Protein AF-D0TSD6-F1 (afdb_monomer_lite)

Secondary structure (DSSP, 8-state):
------PPPS----TTS-------TTS-HHHHHHHHHSHHHHHHIIIII--SSS--HHHHTT---PPPPHHHHHHHHHHHHHHHHIIIIIS-TTHHHHHHHHHHHHHHHHTT-

Sequence (113 aa):
MFLKCRKKEKSIHDVKSMSIFGVSNLLSEDYIITMINSTLISHYVDNFVNNTQTFQINDARQLPIIIPTSTDDEQAKSFVSNAIKIKKGHTTNNALDVIQKEVDSYVEKIYNL

Structure (mmCIF, N/CA/C/O backbone):
data_AF-D0TSD6-F1
#
_entry.id   AF-D0TSD6-F1
#
loop_
_atom_site.group_PDB
_atom_site.id
_atom_site.type_symbol
_atom_site.label_atom_id
_atom_site.label_alt_id
_atom_site.label_comp_id
_atom_site.label_asym_id
_atom_site.label_entity_id
_atom_site.label_seq_id
_atom_site.pdbx_PDB_ins_code
_atom_site.Cartn_x
_atom_site.Cartn_y
_atom_site.Cartn_z
_atom_site.occupancy
_atom_site.B_iso_or_equiv
_atom_site.auth_seq_id
_atom_site.auth_comp_id
_atom_site.auth_asym_id
_atom_site.auth_atom_id
_atom_site.pdbx_PDB_model_num
ATOM 1 N N . MET A 1 1 ? 8.814 -7.074 8.854 1.00 60.47 1 MET A N 1
ATOM 2 C CA . MET A 1 1 ? 8.013 -5.991 9.481 1.00 60.47 1 MET A CA 1
ATOM 3 C C . MET A 1 1 ? 7.219 -5.380 8.351 1.00 60.47 1 MET A C 1
ATOM 5 O O . MET A 1 1 ? 7.849 -5.007 7.378 1.00 60.47 1 M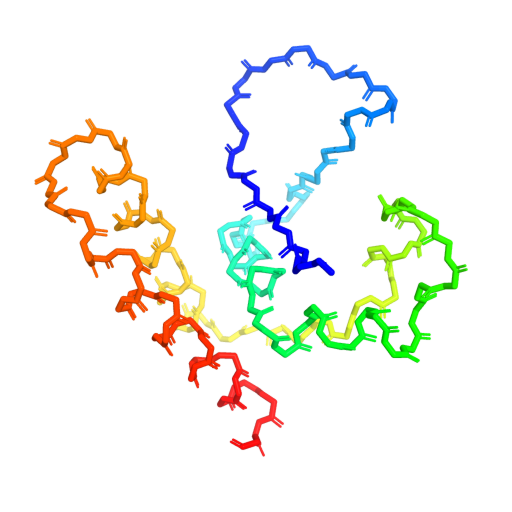ET A O 1
ATOM 9 N N . PHE A 1 2 ? 5.887 -5.330 8.421 1.00 81.12 2 PHE A N 1
ATOM 10 C CA . PHE A 1 2 ? 5.110 -4.861 7.270 1.00 81.12 2 PHE A CA 1
ATOM 11 C C . PHE A 1 2 ? 5.385 -3.389 6.962 1.00 81.12 2 PHE A C 1
ATOM 13 O O . PHE A 1 2 ? 5.466 -2.558 7.874 1.00 81.12 2 PHE A O 1
ATOM 20 N N . LEU A 1 3 ? 5.506 -3.084 5.671 1.00 85.38 3 LEU A N 1
ATOM 21 C CA . LEU A 1 3 ? 5.651 -1.725 5.185 1.00 85.38 3 LEU A CA 1
ATOM 22 C C . LEU A 1 3 ? 4.362 -0.962 5.505 1.00 85.38 3 LEU A C 1
ATOM 24 O O . LEU A 1 3 ? 3.256 -1.462 5.302 1.00 85.38 3 LEU A O 1
ATOM 28 N N . LYS A 1 4 ? 4.496 0.247 6.055 1.00 87.69 4 LYS A N 1
ATOM 29 C CA . LYS A 1 4 ? 3.347 1.099 6.365 1.00 87.69 4 LYS A CA 1
ATOM 30 C C . LYS A 1 4 ? 3.563 2.506 5.839 1.00 87.69 4 LYS A C 1
ATOM 32 O O . LYS A 1 4 ? 4.601 3.124 6.069 1.00 87.69 4 LYS A O 1
ATOM 37 N N . CYS A 1 5 ? 2.540 3.019 5.167 1.00 88.69 5 CYS A N 1
ATOM 38 C CA . CYS A 1 5 ? 2.480 4.379 4.654 1.00 88.69 5 CYS A CA 1
ATOM 39 C C . CYS A 1 5 ? 1.406 5.166 5.405 1.00 88.69 5 CYS A C 1
ATOM 41 O O . CYS A 1 5 ? 0.349 4.634 5.749 1.00 88.69 5 CYS A O 1
ATOM 43 N N . ARG A 1 6 ? 1.660 6.448 5.667 1.00 88.75 6 ARG A N 1
ATOM 44 C CA . ARG A 1 6 ? 0.718 7.325 6.368 1.00 88.75 6 ARG A CA 1
ATOM 45 C C . ARG A 1 6 ? 0.455 8.577 5.554 1.00 88.75 6 ARG A C 1
ATOM 47 O O . ARG A 1 6 ? 1.386 9.157 4.999 1.00 88.75 6 ARG A O 1
ATOM 54 N N . LYS A 1 7 ? -0.798 9.033 5.576 1.00 88.94 7 LYS A N 1
ATOM 55 C CA . LYS A 1 7 ? -1.156 10.353 5.064 1.00 88.94 7 LYS A CA 1
ATOM 56 C C . LYS A 1 7 ? -0.417 11.409 5.883 1.00 88.94 7 LYS A C 1
ATOM 58 O O . LYS A 1 7 ? -0.487 11.401 7.113 1.00 88.94 7 LYS A O 1
ATOM 63 N N . LYS A 1 8 ? 0.344 12.262 5.203 1.00 85.62 8 LYS A N 1
ATOM 64 C CA . LYS A 1 8 ? 1.169 13.298 5.823 1.00 85.62 8 LYS A CA 1
ATOM 65 C C . LYS A 1 8 ? 0.459 14.644 5.692 1.00 85.62 8 LYS A C 1
ATOM 67 O O . LYS A 1 8 ? 0.083 15.040 4.596 1.00 85.62 8 LYS A O 1
ATOM 72 N N . GLU A 1 9 ? 0.256 15.327 6.814 1.00 83.19 9 GLU A N 1
ATOM 73 C CA . GLU A 1 9 ? -0.223 16.714 6.823 1.00 83.19 9 GLU A CA 1
ATOM 74 C C . GLU A 1 9 ? 0.932 17.681 6.509 1.00 83.19 9 GLU A C 1
ATOM 76 O O . GLU A 1 9 ? 2.096 17.277 6.441 1.00 83.19 9 GLU A O 1
ATOM 81 N N . LYS A 1 10 ? 0.626 18.968 6.304 1.00 81.19 10 LYS A N 1
ATOM 82 C CA . LYS A 1 10 ? 1.640 19.991 6.006 1.00 81.19 10 LYS A CA 1
ATOM 83 C C . LYS A 1 10 ? 2.711 20.005 7.101 1.00 81.19 10 LYS A C 1
ATOM 85 O O . LYS A 1 10 ? 2.410 20.261 8.263 1.00 81.19 10 LYS A O 1
ATOM 90 N N . SER A 1 11 ? 3.961 19.744 6.729 1.00 81.25 11 SER A N 1
ATOM 91 C CA . SER A 1 11 ? 5.093 19.747 7.655 1.00 81.25 11 SER A CA 1
ATOM 92 C C . SER A 1 11 ? 6.391 20.101 6.934 1.00 81.25 11 SER A C 1
ATOM 94 O O . SER A 1 11 ? 6.430 20.206 5.712 1.00 81.25 11 SER A O 1
ATOM 96 N N . ILE A 1 12 ? 7.481 20.228 7.690 1.00 80.12 12 ILE A N 1
ATOM 97 C CA . ILE A 1 12 ? 8.830 20.310 7.124 1.00 80.12 12 ILE A CA 1
ATOM 98 C C . ILE A 1 12 ? 9.224 18.925 6.586 1.00 80.12 12 ILE A C 1
ATOM 100 O O . ILE A 1 12 ? 8.849 17.891 7.156 1.00 80.12 12 ILE A O 1
ATOM 104 N N . HIS A 1 13 ? 9.936 18.906 5.461 1.00 79.00 13 HIS A N 1
ATOM 105 C CA . HIS A 1 13 ? 10.425 17.690 4.819 1.00 79.00 13 HIS A CA 1
ATOM 106 C C . HIS A 1 13 ? 11.935 17.584 5.032 1.00 79.00 13 HIS A C 1
ATOM 108 O O . HIS A 1 13 ? 12.681 18.471 4.633 1.00 79.00 13 HIS A O 1
ATOM 114 N N . ASP A 1 14 ? 12.366 16.500 5.670 1.00 74.38 14 ASP A N 1
ATOM 115 C CA . ASP A 1 14 ? 13.769 16.091 5.755 1.00 74.38 14 ASP A CA 1
ATOM 116 C C . ASP A 1 14 ? 14.036 14.917 4.797 1.00 74.38 14 ASP A C 1
ATOM 118 O O . ASP A 1 14 ? 13.133 14.122 4.523 1.00 74.38 14 ASP A O 1
ATOM 122 N N . VAL A 1 15 ? 15.282 14.779 4.338 1.00 63.31 15 VAL A N 1
ATOM 123 C CA . VAL A 1 15 ? 15.758 13.728 3.423 1.00 63.31 15 VAL A CA 1
ATOM 124 C C . VAL A 1 15 ? 15.530 12.331 4.004 1.00 63.31 15 VAL A C 1
ATOM 126 O O . VAL A 1 15 ? 15.159 11.417 3.270 1.00 63.31 15 VAL A O 1
ATOM 129 N N . LYS A 1 16 ? 15.674 12.155 5.328 1.00 65.88 16 LYS A N 1
ATOM 130 C CA . LYS A 1 16 ? 15.353 10.878 5.996 1.00 65.88 16 LYS A CA 1
ATOM 131 C C . LYS A 1 16 ? 13.847 10.630 6.110 1.00 65.88 16 LYS A C 1
ATOM 133 O O . LYS A 1 16 ? 13.421 9.486 6.236 1.00 65.88 16 LYS A O 1
ATOM 138 N N . SER A 1 17 ? 13.031 11.683 6.052 1.00 66.12 17 SER A N 1
ATOM 139 C CA . SER A 1 17 ? 11.568 11.606 6.065 1.00 66.12 17 SER A CA 1
ATOM 140 C C . SER A 1 17 ? 11.016 11.605 4.640 1.00 66.12 17 SER A C 1
ATOM 142 O O . SER A 1 17 ? 10.414 12.577 4.169 1.00 66.12 17 SER A O 1
ATOM 144 N N . MET A 1 18 ? 11.227 10.498 3.932 1.00 76.25 18 MET A N 1
ATOM 145 C CA . MET A 1 18 ? 10.704 10.356 2.578 1.00 76.25 18 MET A CA 1
ATOM 146 C C . MET A 1 18 ? 9.217 10.699 2.514 1.00 76.25 18 MET A C 1
ATOM 148 O O . MET A 1 18 ? 8.415 10.270 3.344 1.00 76.25 18 MET A O 1
ATOM 152 N N . SER A 1 19 ? 8.867 11.523 1.534 1.00 83.00 19 SER A N 1
ATOM 153 C CA . SER A 1 19 ? 7.503 11.967 1.276 1.00 83.00 19 SER A CA 1
ATOM 154 C C . SER A 1 19 ? 7.233 11.756 -0.211 1.00 83.00 19 SER A C 1
ATOM 156 O O . SER A 1 19 ? 8.072 12.107 -1.038 1.00 83.00 19 SER A O 1
ATOM 158 N N . ILE A 1 20 ? 6.095 11.149 -0.535 1.00 82.31 20 ILE A N 1
ATOM 159 C CA . ILE A 1 20 ? 5.623 10.975 -1.911 1.00 82.31 20 ILE A CA 1
ATOM 160 C C . ILE A 1 20 ? 4.542 12.027 -2.134 1.00 82.31 20 ILE A C 1
ATOM 162 O O . ILE A 1 20 ? 3.681 12.193 -1.274 1.00 82.31 20 ILE A O 1
ATOM 166 N N . PHE A 1 21 ? 4.607 12.720 -3.267 1.00 83.50 21 PHE A N 1
ATOM 167 C CA . PHE A 1 21 ? 3.625 13.725 -3.658 1.00 83.50 21 PHE A CA 1
ATOM 168 C C . PHE A 1 21 ? 3.069 13.380 -5.031 1.00 83.50 21 PHE A C 1
ATOM 170 O O . PHE A 1 21 ? 3.833 13.096 -5.960 1.00 83.50 21 PHE A O 1
ATOM 177 N N . GLY A 1 22 ? 1.748 13.420 -5.160 1.00 79.12 22 GLY A N 1
ATOM 178 C CA . GLY A 1 22 ? 1.095 13.303 -6.455 1.00 79.12 22 GLY A CA 1
ATOM 179 C C . GLY A 1 22 ? 1.368 14.549 -7.296 1.00 79.12 22 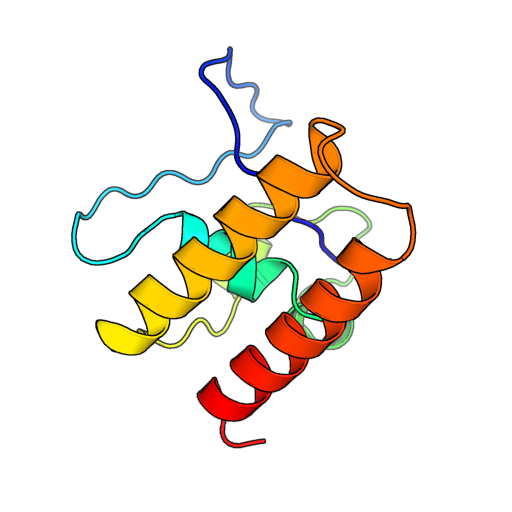GLY A C 1
ATOM 180 O O . GLY A 1 22 ? 0.915 15.638 -6.964 1.00 79.12 22 GLY A O 1
ATOM 181 N N . VAL A 1 23 ? 2.095 14.399 -8.404 1.00 81.06 23 VAL A N 1
ATOM 182 C CA . VAL A 1 23 ? 2.276 15.466 -9.414 1.00 81.06 23 VAL A CA 1
ATOM 183 C C . VAL A 1 23 ? 1.170 15.473 -10.478 1.00 81.06 23 VAL A C 1
ATOM 185 O O . VAL A 1 23 ? 1.169 16.323 -11.363 1.00 81.06 23 VAL A O 1
ATOM 188 N N . SER A 1 24 ? 0.225 14.533 -10.402 1.00 79.25 24 SER A N 1
ATOM 189 C CA . SER A 1 24 ? -0.879 14.372 -11.348 1.00 79.25 24 SER A CA 1
ATOM 190 C C . SER A 1 24 ? -2.213 14.288 -10.614 1.00 79.25 24 SER A C 1
ATOM 192 O O . SER A 1 24 ? -2.301 13.663 -9.562 1.00 79.25 24 SER A O 1
ATOM 194 N N . ASN A 1 25 ? -3.259 14.853 -11.220 1.00 78.06 25 ASN A N 1
ATOM 195 C CA . ASN A 1 25 ? -4.640 14.742 -10.739 1.00 78.06 25 ASN A CA 1
ATOM 196 C C . ASN A 1 25 ? -5.311 13.421 -11.146 1.00 78.06 25 ASN A C 1
ATOM 198 O O . ASN A 1 25 ? -6.474 13.206 -10.818 1.00 78.06 25 ASN A O 1
ATOM 202 N N . LEU A 1 26 ? -4.608 12.559 -11.889 1.00 77.06 26 LEU A N 1
ATOM 203 C CA . LEU A 1 26 ? -5.143 11.284 -12.366 1.00 77.06 26 LEU A CA 1
ATOM 204 C C . LEU A 1 26 ? -5.411 10.305 -11.216 1.00 77.06 26 LEU A C 1
ATOM 206 O O . LEU A 1 26 ? -6.325 9.494 -11.306 1.00 77.06 26 LEU A O 1
ATOM 210 N N . LEU A 1 27 ? -4.595 10.369 -10.162 1.00 83.00 27 LEU A N 1
ATOM 211 C CA . LEU A 1 27 ? -4.607 9.413 -9.062 1.00 83.00 27 LEU A CA 1
ATOM 212 C C . LEU A 1 27 ? -4.511 10.124 -7.730 1.00 83.00 27 LEU A C 1
ATOM 214 O O . LEU A 1 27 ? -3.712 11.047 -7.559 1.00 83.00 27 LEU A O 1
ATOM 218 N N . SER A 1 28 ? -5.292 9.657 -6.763 1.00 86.56 28 SER A N 1
ATOM 219 C CA . SER A 1 28 ? -5.159 10.141 -5.404 1.00 86.56 28 SER A CA 1
ATOM 220 C C . SER A 1 28 ? -3.933 9.546 -4.728 1.00 86.56 28 SER A C 1
ATOM 222 O O . SER A 1 28 ? -3.613 8.368 -4.880 1.00 86.56 28 SER A O 1
ATOM 224 N N . GLU A 1 29 ? -3.287 10.340 -3.879 1.00 90.25 29 GLU A N 1
ATOM 225 C CA . GLU A 1 29 ? -2.260 9.839 -2.961 1.00 90.25 29 GLU A CA 1
ATOM 226 C C . GLU A 1 29 ? -2.817 8.731 -2.048 1.00 90.25 29 GLU A C 1
ATOM 228 O O . GLU A 1 29 ? -2.087 7.820 -1.662 1.00 90.25 29 GLU A O 1
ATOM 233 N N . ASP A 1 30 ? -4.125 8.760 -1.764 1.00 92.56 30 ASP A N 1
ATOM 234 C CA . ASP A 1 30 ? -4.812 7.754 -0.951 1.00 92.56 30 ASP A CA 1
ATOM 235 C C . ASP A 1 30 ? -4.795 6.358 -1.600 1.00 92.56 30 ASP A C 1
ATOM 237 O O . ASP A 1 30 ? -4.745 5.351 -0.886 1.00 92.56 30 ASP A O 1
ATOM 241 N N . TYR A 1 31 ? -4.746 6.278 -2.935 1.00 93.38 31 TYR A N 1
ATOM 242 C CA . TYR A 1 31 ? -4.554 5.012 -3.637 1.00 93.38 31 TYR A CA 1
ATOM 243 C C . TYR A 1 31 ? -3.169 4.426 -3.360 1.00 93.38 31 TYR A C 1
ATOM 245 O O . TYR A 1 31 ? -3.053 3.282 -2.924 1.00 93.38 31 TYR A O 1
ATOM 253 N N . ILE A 1 32 ? -2.114 5.231 -3.504 1.00 91.81 32 ILE A N 1
ATOM 254 C CA . ILE A 1 32 ? -0.738 4.796 -3.221 1.00 91.81 32 ILE A CA 1
ATOM 255 C C . ILE A 1 32 ? -0.586 4.378 -1.753 1.00 91.81 32 ILE A C 1
ATOM 257 O O . ILE A 1 32 ? 0.040 3.359 -1.458 1.00 91.81 32 ILE A O 1
ATOM 261 N N . ILE A 1 33 ? -1.203 5.121 -0.828 1.00 93.12 33 ILE A N 1
ATOM 262 C CA . ILE A 1 33 ? -1.232 4.769 0.597 1.00 93.12 33 ILE A CA 1
ATOM 263 C C . ILE A 1 33 ? -1.902 3.407 0.803 1.00 93.12 33 ILE A C 1
ATOM 265 O O . ILE A 1 33 ? -1.377 2.587 1.557 1.00 93.12 33 ILE A O 1
ATOM 269 N N . THR A 1 34 ? -3.040 3.158 0.154 1.00 94.75 34 THR A N 1
ATOM 270 C CA . THR A 1 34 ? -3.760 1.878 0.237 1.00 94.75 34 THR A CA 1
ATOM 271 C C . THR A 1 34 ? -2.894 0.727 -0.270 1.00 94.75 34 THR A C 1
ATOM 273 O O . THR A 1 34 ? -2.698 -0.246 0.456 1.00 94.75 34 THR A O 1
ATOM 276 N N . MET A 1 35 ? -2.287 0.876 -1.451 1.00 93.94 35 MET A N 1
ATOM 277 C CA . MET A 1 35 ? -1.433 -0.155 -2.049 1.00 93.94 35 MET A CA 1
ATOM 278 C C . MET A 1 35 ? -0.248 -0.509 -1.146 1.00 93.94 35 MET A C 1
ATOM 280 O O . MET A 1 35 ? -0.042 -1.679 -0.827 1.00 93.94 35 MET A O 1
ATOM 284 N N . ILE A 1 36 ? 0.497 0.494 -0.671 1.00 92.81 36 ILE A N 1
ATOM 285 C CA . ILE A 1 36 ? 1.683 0.279 0.173 1.00 92.81 36 ILE A CA 1
ATOM 286 C C . ILE A 1 36 ? 1.324 -0.388 1.510 1.00 92.81 36 ILE A C 1
ATOM 288 O O . ILE A 1 36 ? 2.124 -1.147 2.048 1.00 92.81 36 ILE A O 1
ATOM 292 N N . ASN A 1 37 ? 0.139 -0.111 2.062 1.00 93.25 37 ASN A N 1
ATOM 293 C CA . ASN A 1 37 ? -0.287 -0.675 3.344 1.00 93.25 37 ASN A CA 1
ATOM 294 C C . ASN A 1 37 ? -0.806 -2.119 3.263 1.00 93.25 37 ASN A C 1
ATOM 296 O O . ASN A 1 37 ? -1.061 -2.704 4.326 1.00 93.25 37 ASN A O 1
ATOM 300 N N . SER A 1 38 ? -0.961 -2.677 2.060 1.00 94.88 38 SER A N 1
ATOM 301 C CA . SER A 1 38 ? -1.368 -4.069 1.867 1.00 94.88 38 SER A CA 1
ATOM 302 C C . SER A 1 38 ? -0.281 -5.059 2.288 1.00 94.88 38 SER A C 1
ATOM 304 O O . SER A 1 38 ? 0.927 -4.787 2.208 1.00 94.88 38 SER A O 1
ATOM 306 N N . THR A 1 39 ? -0.711 -6.241 2.719 1.00 94.19 39 THR A N 1
ATOM 307 C CA . THR A 1 39 ? 0.198 -7.363 2.984 1.00 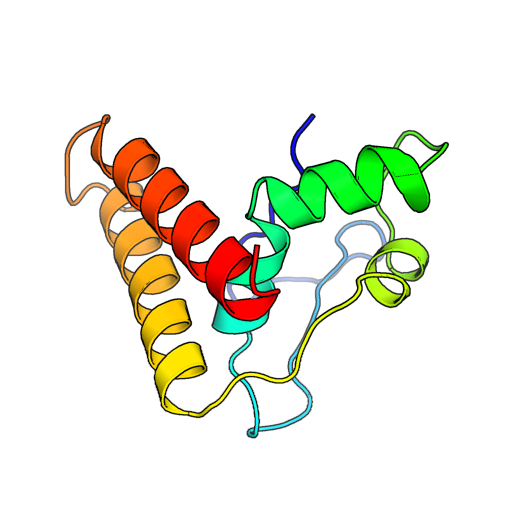94.19 39 THR A CA 1
ATOM 308 C C . THR A 1 39 ? 0.894 -7.835 1.711 1.00 94.19 39 THR A C 1
ATOM 310 O O . THR A 1 39 ? 2.094 -8.098 1.762 1.00 94.19 39 THR A O 1
ATOM 313 N N . LEU A 1 40 ? 0.207 -7.842 0.561 1.00 94.00 40 LEU A N 1
ATOM 314 C CA . LEU A 1 40 ? 0.789 -8.237 -0.727 1.00 94.00 40 LEU A CA 1
ATOM 315 C C . LEU A 1 40 ? 2.032 -7.409 -1.084 1.00 94.00 40 LEU A C 1
ATOM 317 O O . LEU A 1 40 ? 3.096 -7.972 -1.340 1.00 94.00 40 LEU A O 1
ATOM 321 N N . ILE A 1 41 ? 1.929 -6.075 -1.059 1.00 93.19 41 ILE A N 1
ATOM 322 C CA . ILE A 1 41 ? 3.064 -5.198 -1.381 1.00 93.19 41 ILE A CA 1
ATOM 323 C C . ILE A 1 41 ? 4.177 -5.330 -0.344 1.00 93.19 41 ILE A C 1
ATOM 325 O O . ILE A 1 41 ? 5.353 -5.343 -0.707 1.00 93.19 41 ILE A O 1
ATOM 329 N N . SER A 1 42 ? 3.831 -5.482 0.935 1.00 92.19 42 SER A N 1
ATOM 330 C CA . SER A 1 42 ? 4.841 -5.712 1.971 1.00 92.19 42 SER A CA 1
ATOM 331 C C . SER A 1 42 ? 5.621 -7.007 1.725 1.00 92.19 42 SER A C 1
ATOM 333 O O . SER A 1 42 ? 6.846 -7.003 1.792 1.00 92.19 42 SER A O 1
ATOM 335 N N . HIS A 1 43 ? 4.934 -8.098 1.375 1.00 91.69 43 HIS A N 1
ATOM 336 C CA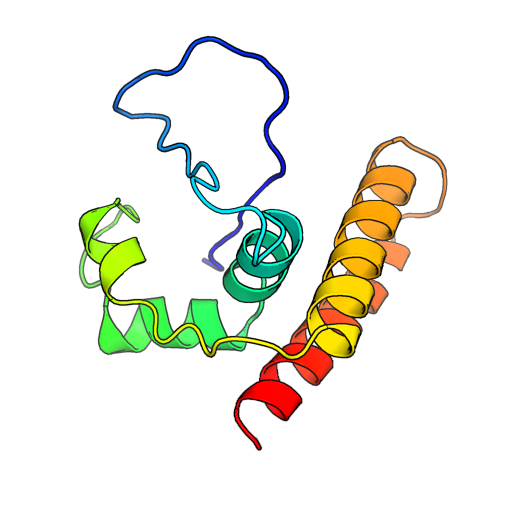 . HIS A 1 43 ? 5.583 -9.355 1.013 1.00 91.69 43 HIS A CA 1
ATOM 337 C C . HIS A 1 43 ? 6.415 -9.226 -0.260 1.00 91.69 43 HIS A C 1
ATOM 339 O O . HIS A 1 43 ? 7.521 -9.758 -0.309 1.00 91.69 43 HIS A O 1
ATOM 345 N N . TYR A 1 44 ? 5.932 -8.501 -1.269 1.00 92.06 44 TYR A N 1
ATOM 346 C CA . TYR A 1 44 ? 6.706 -8.258 -2.482 1.00 92.06 44 TYR A CA 1
ATOM 347 C C . TYR A 1 44 ? 8.024 -7.538 -2.170 1.00 92.06 44 TYR A C 1
ATOM 349 O O . TYR A 1 44 ? 9.087 -7.959 -2.621 1.00 92.06 44 TYR A O 1
ATOM 357 N N . VAL A 1 45 ? 7.974 -6.484 -1.352 1.00 90.31 45 VAL A N 1
ATOM 358 C CA . VAL A 1 45 ? 9.172 -5.742 -0.943 1.00 90.31 45 VAL A CA 1
ATOM 359 C C . VAL A 1 45 ? 10.131 -6.635 -0.164 1.00 90.31 45 VAL A C 1
ATOM 361 O O . VAL A 1 45 ? 11.312 -6.666 -0.504 1.00 90.31 45 VAL A O 1
ATOM 364 N N . ASP A 1 46 ? 9.628 -7.376 0.825 1.00 89.31 46 ASP A N 1
ATOM 365 C CA . ASP A 1 46 ? 10.441 -8.245 1.682 1.00 89.31 46 ASP A CA 1
ATOM 366 C C . ASP A 1 46 ? 11.108 -9.395 0.902 1.00 89.31 46 ASP A C 1
ATOM 368 O O . ASP A 1 46 ? 12.190 -9.833 1.280 1.00 89.31 46 ASP A O 1
ATOM 372 N N . ASN A 1 47 ? 10.491 -9.890 -0.180 1.00 89.25 47 ASN A N 1
ATOM 373 C CA . ASN A 1 47 ? 11.023 -11.026 -0.946 1.00 89.25 47 ASN A CA 1
ATOM 374 C C . ASN A 1 47 ? 11.840 -10.621 -2.183 1.00 89.25 47 ASN A C 1
ATOM 376 O O . ASN A 1 47 ? 12.753 -11.352 -2.562 1.00 89.25 47 ASN A O 1
ATOM 380 N N . PHE A 1 48 ? 11.511 -9.501 -2.837 1.00 88.88 48 PHE A N 1
ATOM 381 C CA . PHE A 1 48 ? 12.056 -9.176 -4.164 1.00 88.88 48 PHE A CA 1
ATOM 382 C C . PHE A 1 48 ? 12.828 -7.861 -4.239 1.00 88.88 48 PHE A C 1
ATOM 384 O O . PHE A 1 48 ? 13.666 -7.716 -5.125 1.00 88.88 48 PHE A O 1
ATOM 391 N N . VAL A 1 49 ? 12.556 -6.901 -3.354 1.00 86.31 49 VAL A N 1
ATOM 392 C CA . VAL A 1 49 ? 13.163 -5.562 -3.442 1.00 86.31 49 VAL A CA 1
ATOM 393 C C . VAL A 1 49 ? 14.250 -5.390 -2.393 1.00 86.31 49 VAL A C 1
ATOM 395 O O . VAL A 1 49 ? 15.360 -4.962 -2.701 1.00 86.31 49 VAL A O 1
ATOM 398 N N . ASN A 1 50 ? 13.933 -5.704 -1.139 1.00 71.31 50 ASN A N 1
ATOM 399 C CA . ASN A 1 50 ? 14.723 -5.239 -0.018 1.00 71.31 50 ASN A CA 1
ATOM 400 C C . ASN A 1 50 ? 15.588 -6.350 0.596 1.00 71.31 50 ASN A C 1
ATOM 402 O O . ASN A 1 50 ? 15.088 -7.240 1.271 1.00 71.31 50 ASN A O 1
ATOM 406 N N . ASN A 1 51 ? 16.910 -6.225 0.440 1.00 61.16 51 ASN A N 1
ATOM 407 C CA . ASN A 1 51 ? 17.924 -6.959 1.216 1.00 61.16 51 ASN A CA 1
ATOM 408 C C . ASN A 1 51 ? 18.524 -6.105 2.362 1.00 61.16 51 ASN A C 1
ATOM 410 O O . ASN A 1 51 ? 19.509 -6.502 2.985 1.00 61.16 51 ASN A O 1
ATOM 414 N N . THR A 1 52 ? 17.987 -4.906 2.627 1.00 59.88 52 THR A N 1
ATOM 415 C CA . THR A 1 52 ? 18.550 -3.911 3.563 1.00 59.88 52 THR A CA 1
ATOM 416 C C . THR A 1 52 ? 17.564 -3.498 4.668 1.00 59.88 52 THR A C 1
ATOM 418 O O . THR A 1 52 ? 16.368 -3.769 4.604 1.00 59.88 52 THR A O 1
ATOM 421 N N . GLN A 1 53 ? 18.050 -2.845 5.734 1.00 63.94 53 GLN A N 1
ATOM 422 C CA . GLN A 1 53 ? 17.232 -2.546 6.925 1.00 63.94 53 GLN A CA 1
ATOM 423 C C . GLN A 1 53 ? 16.156 -1.459 6.727 1.00 63.94 53 GLN A C 1
ATOM 425 O O . GLN A 1 53 ? 15.227 -1.395 7.530 1.00 63.94 53 GLN A O 1
ATOM 430 N N . THR A 1 54 ? 16.253 -0.592 5.710 1.00 77.81 54 THR A N 1
ATOM 431 C CA . THR A 1 54 ? 15.374 0.587 5.579 1.00 77.81 54 THR A CA 1
ATOM 432 C C . THR A 1 54 ? 14.847 0.775 4.164 1.00 77.81 54 THR A C 1
ATOM 434 O O . THR A 1 54 ? 15.642 0.912 3.244 1.00 77.81 54 THR A O 1
ATOM 437 N N . PHE A 1 55 ? 13.523 0.888 4.022 1.00 83.56 55 PHE A N 1
ATOM 438 C CA . PHE A 1 55 ? 12.851 1.190 2.756 1.00 83.56 55 PHE A CA 1
ATOM 439 C C . PHE A 1 55 ? 13.124 2.633 2.304 1.00 83.56 55 PHE A C 1
ATOM 441 O O . PHE A 1 55 ? 12.810 3.584 3.027 1.00 83.56 55 PHE A O 1
ATOM 448 N N . GLN A 1 56 ? 13.701 2.788 1.112 1.00 82.88 56 GLN A N 1
ATOM 449 C CA . GLN A 1 56 ? 14.099 4.061 0.516 1.00 82.88 56 GLN A CA 1
ATOM 450 C C . GLN A 1 56 ? 13.370 4.367 -0.805 1.00 82.88 56 GLN A C 1
ATOM 452 O O . GLN A 1 56 ? 12.601 3.565 -1.331 1.00 82.88 56 GLN A O 1
ATOM 457 N N . ILE A 1 57 ? 13.586 5.561 -1.377 1.00 82.31 57 ILE A N 1
ATOM 458 C CA . ILE A 1 57 ? 12.878 5.994 -2.598 1.00 82.31 57 ILE A CA 1
ATOM 459 C C . ILE A 1 57 ? 13.230 5.113 -3.798 1.00 82.31 57 ILE A C 1
ATOM 461 O O . ILE A 1 57 ? 12.401 4.893 -4.676 1.00 82.31 57 ILE A O 1
ATOM 465 N N . ASN A 1 58 ? 14.444 4.564 -3.806 1.00 83.75 58 ASN A N 1
ATOM 466 C CA . ASN A 1 58 ? 14.888 3.621 -4.825 1.00 83.75 58 ASN A CA 1
ATOM 467 C C . ASN A 1 58 ? 14.116 2.295 -4.759 1.00 83.75 58 ASN A C 1
ATOM 469 O O . ASN A 1 58 ? 13.876 1.693 -5.802 1.00 83.75 58 ASN A O 1
ATOM 473 N N . ASP A 1 59 ? 13.670 1.883 -3.572 1.00 88.19 59 ASP A N 1
ATOM 474 C CA . ASP A 1 59 ? 12.833 0.694 -3.383 1.00 88.19 59 ASP A CA 1
ATOM 475 C C . ASP A 1 59 ? 11.387 0.990 -3.786 1.00 88.19 59 ASP A C 1
ATOM 477 O O . ASP A 1 59 ? 10.761 0.213 -4.502 1.00 88.19 59 ASP A O 1
ATOM 481 N N . ALA A 1 60 ? 10.876 2.172 -3.419 1.00 86.69 60 ALA A N 1
ATOM 482 C CA . ALA A 1 60 ? 9.537 2.616 -3.806 1.00 86.69 60 ALA A CA 1
ATOM 483 C C . ALA A 1 60 ? 9.334 2.651 -5.331 1.00 86.69 60 ALA A C 1
ATOM 485 O O . ALA A 1 60 ? 8.244 2.354 -5.814 1.00 86.69 60 ALA A O 1
ATOM 486 N N . ARG A 1 61 ? 10.388 2.960 -6.100 1.00 86.94 61 ARG A N 1
ATOM 487 C CA . ARG A 1 61 ? 10.367 2.941 -7.574 1.00 86.94 61 ARG A CA 1
ATOM 488 C C . ARG A 1 61 ? 10.235 1.539 -8.178 1.00 86.94 61 ARG A C 1
ATOM 490 O O . ARG A 1 61 ? 9.911 1.440 -9.356 1.00 86.94 61 ARG A O 1
ATOM 497 N N . GLN A 1 62 ? 10.506 0.488 -7.408 1.00 90.25 62 GLN A N 1
ATOM 498 C CA . GLN A 1 62 ? 10.439 -0.908 -7.852 1.00 90.25 62 GLN A CA 1
ATOM 499 C C . GLN A 1 62 ? 9.093 -1.569 -7.519 1.00 90.25 62 GLN A C 1
ATOM 501 O O . GLN A 1 62 ? 8.883 -2.736 -7.851 1.00 90.25 62 GLN A O 1
ATOM 506 N N . LEU A 1 63 ? 8.180 -0.845 -6.861 1.00 90.81 63 LEU A N 1
ATOM 507 C CA . LEU A 1 63 ? 6.854 -1.358 -6.540 1.00 90.81 63 LEU A CA 1
ATOM 508 C C . LEU A 1 63 ? 6.017 -1.537 -7.817 1.00 90.81 63 LEU A C 1
ATOM 510 O O . LEU A 1 63 ? 5.895 -0.589 -8.598 1.00 90.81 63 LEU A O 1
ATOM 514 N N . PRO A 1 64 ? 5.380 -2.702 -8.018 1.00 90.81 64 PRO A N 1
ATOM 515 C CA . PRO A 1 64 ? 4.622 -2.993 -9.227 1.00 90.81 64 PRO A CA 1
ATOM 516 C C . PRO A 1 64 ? 3.216 -2.382 -9.156 1.00 90.81 64 PRO A C 1
ATOM 518 O O . PRO A 1 64 ? 2.234 -3.110 -9.161 1.00 90.81 64 PRO A O 1
ATOM 521 N N . ILE A 1 65 ? 3.082 -1.060 -9.044 1.00 90.62 65 ILE A N 1
ATOM 522 C CA . ILE A 1 65 ? 1.776 -0.404 -8.860 1.00 90.62 65 ILE A CA 1
ATOM 523 C C . ILE A 1 65 ? 0.976 -0.389 -10.172 1.00 90.62 65 ILE A C 1
ATOM 525 O O . ILE A 1 65 ? 1.357 0.279 -11.133 1.00 90.62 65 ILE A O 1
ATOM 529 N N . ILE A 1 66 ? -0.159 -1.094 -10.193 1.00 91.75 66 ILE A N 1
ATOM 530 C CA . ILE A 1 66 ? -1.118 -1.068 -11.306 1.00 91.75 66 ILE A CA 1
ATOM 531 C C . ILE A 1 66 ? -1.885 0.259 -11.284 1.00 91.75 66 ILE A C 1
ATOM 533 O O . ILE A 1 66 ? -2.248 0.754 -10.214 1.00 91.75 66 ILE A O 1
ATOM 537 N N . ILE A 1 67 ? -2.124 0.838 -12.464 1.00 89.38 67 ILE A N 1
ATOM 538 C CA . ILE A 1 67 ? -2.953 2.039 -12.615 1.00 89.38 67 ILE A CA 1
ATOM 539 C C . ILE A 1 67 ? -4.426 1.629 -12.413 1.00 89.38 67 ILE A C 1
ATOM 541 O O . ILE A 1 67 ? -4.926 0.829 -13.204 1.00 89.38 67 ILE A O 1
ATOM 545 N N . PRO A 1 68 ? -5.111 2.140 -11.376 1.00 88.69 68 PRO A N 1
ATOM 546 C CA . PRO A 1 68 ? -6.485 1.772 -11.056 1.00 88.69 68 PRO A CA 1
ATOM 547 C C . PRO A 1 68 ? -7.491 2.432 -11.999 1.00 88.69 68 PRO A C 1
ATOM 549 O O . PRO A 1 68 ? -7.198 3.425 -12.672 1.00 88.69 68 PRO A O 1
ATOM 552 N N . THR A 1 69 ? -8.717 1.914 -11.989 1.00 91.44 69 THR A N 1
ATOM 553 C CA . THR A 1 69 ? -9.870 2.619 -12.557 1.00 91.44 69 THR A CA 1
ATOM 554 C C . THR A 1 69 ? -10.357 3.722 -11.608 1.00 91.44 69 THR A C 1
ATOM 556 O O . THR A 1 69 ? -9.980 3.776 -10.436 1.00 91.44 69 THR A O 1
ATOM 559 N N . SER A 1 70 ? -11.230 4.613 -12.085 1.00 89.88 70 SER A N 1
ATOM 560 C CA . SER A 1 70 ? -11.803 5.666 -11.232 1.00 89.88 70 SER A CA 1
ATOM 561 C C . SER A 1 70 ? -12.572 5.104 -10.030 1.00 89.88 70 SER A C 1
ATOM 563 O O . SER A 1 70 ? -12.507 5.681 -8.949 1.00 89.88 70 SER A O 1
ATOM 565 N N . THR A 1 71 ? -13.254 3.965 -10.190 1.00 91.75 71 THR A N 1
ATOM 566 C CA . THR A 1 71 ? -13.988 3.301 -9.101 1.00 91.75 71 THR A CA 1
ATOM 567 C C . THR A 1 71 ? -13.053 2.725 -8.041 1.00 91.75 71 THR A C 1
ATOM 569 O O . THR A 1 71 ? -13.335 2.829 -6.849 1.00 91.75 71 THR A O 1
ATOM 572 N N . ASP A 1 72 ? -11.914 2.177 -8.462 1.00 92.50 72 ASP A N 1
ATOM 573 C CA . ASP A 1 72 ? -10.893 1.641 -7.559 1.00 92.50 72 ASP A CA 1
ATOM 574 C C . ASP A 1 72 ? -10.236 2.776 -6.745 1.00 92.50 72 ASP A C 1
ATOM 576 O O . ASP A 1 72 ? -10.117 2.695 -5.522 1.00 92.50 72 ASP A O 1
ATOM 580 N N . ASP A 1 73 ? -9.891 3.898 -7.391 1.00 92.06 73 ASP A N 1
ATOM 581 C CA . ASP A 1 73 ? -9.340 5.079 -6.704 1.00 92.06 73 ASP A CA 1
ATOM 582 C C . ASP A 1 73 ? -10.317 5.647 -5.652 1.00 92.06 73 ASP A C 1
ATOM 584 O O . ASP A 1 73 ? -9.911 6.005 -4.542 1.00 92.06 73 ASP A O 1
ATOM 588 N N . GLU A 1 74 ? -11.620 5.685 -5.951 1.00 93.44 74 GLU A N 1
ATOM 589 C CA . GLU A 1 74 ? -12.653 6.073 -4.980 1.00 93.44 74 GLU A CA 1
ATOM 590 C C . GLU A 1 74 ? -12.746 5.103 -3.798 1.00 93.44 74 GLU A C 1
ATOM 592 O O . GLU A 1 74 ? -12.824 5.537 -2.640 1.00 93.44 74 GLU A O 1
ATOM 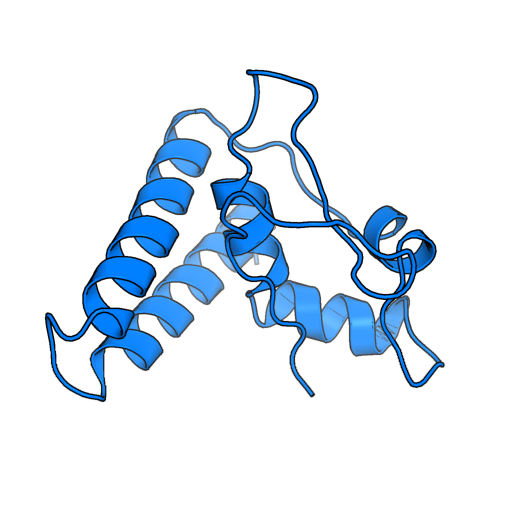597 N N . GLN A 1 75 ? -12.677 3.797 -4.061 1.00 94.25 75 GLN A N 1
ATOM 598 C CA . GLN A 1 75 ? -12.672 2.789 -3.009 1.00 94.25 75 GLN A CA 1
ATOM 599 C C . GLN A 1 75 ? -11.442 2.941 -2.103 1.00 94.25 75 GLN A C 1
ATOM 601 O O . GLN A 1 75 ? -11.578 2.946 -0.876 1.00 94.25 75 GLN A O 1
ATOM 606 N N . ALA A 1 76 ? -10.261 3.179 -2.673 1.00 93.94 76 ALA A N 1
ATOM 607 C CA . ALA A 1 76 ? -9.041 3.413 -1.908 1.00 93.94 76 ALA A CA 1
ATOM 608 C C . ALA A 1 76 ? -9.127 4.660 -1.005 1.00 93.94 76 ALA A C 1
ATOM 610 O O . ALA A 1 76 ? -8.755 4.612 0.173 1.00 93.94 76 ALA A O 1
ATOM 611 N N . LYS A 1 77 ? -9.703 5.766 -1.500 1.00 93.81 77 LYS A N 1
ATOM 612 C CA . LYS A 1 77 ? -9.981 6.961 -0.674 1.00 93.81 77 LYS A CA 1
ATOM 613 C C . LYS A 1 77 ? -10.880 6.637 0.515 1.00 93.81 77 LYS A C 1
ATOM 615 O O . LYS A 1 77 ? -10.666 7.164 1.612 1.00 93.81 77 LYS A O 1
ATOM 620 N N . SER A 1 78 ? -11.881 5.777 0.313 1.00 94.50 78 SER A N 1
ATOM 621 C CA . SER A 1 78 ? -12.808 5.379 1.374 1.00 94.50 78 SER A CA 1
ATOM 622 C C . SER A 1 78 ? -12.084 4.652 2.515 1.00 94.50 78 SER A C 1
ATOM 624 O O . SER A 1 78 ? -12.282 5.012 3.678 1.00 94.50 78 SER A O 1
ATOM 626 N N . PHE A 1 79 ? -11.157 3.736 2.201 1.00 94.56 79 PHE A N 1
ATOM 627 C CA . PHE A 1 79 ? -10.359 3.022 3.202 1.00 94.56 79 PHE A CA 1
ATOM 628 C C . PHE A 1 79 ? -9.498 3.973 4.028 1.00 94.56 79 PHE A C 1
ATOM 630 O O . PHE A 1 79 ? -9.532 3.932 5.261 1.00 94.56 79 PHE A O 1
ATOM 637 N N . VAL A 1 80 ? -8.765 4.875 3.368 1.00 93.44 80 VAL A N 1
ATOM 638 C CA . VAL A 1 80 ? -7.894 5.838 4.057 1.00 93.44 80 VAL A CA 1
ATOM 639 C C . VAL A 1 80 ? -8.713 6.787 4.933 1.00 93.44 80 VAL A C 1
ATOM 641 O O . VAL A 1 80 ? -8.363 7.014 6.092 1.00 93.44 80 VAL A O 1
ATOM 644 N N . SER A 1 81 ? -9.831 7.307 4.423 1.00 92.56 81 SER A N 1
ATOM 645 C CA . SER A 1 81 ? -10.731 8.184 5.181 1.00 92.56 81 SER A CA 1
ATOM 646 C C . SER A 1 81 ? -11.305 7.485 6.418 1.00 92.56 81 SER A C 1
ATOM 648 O O . SER A 1 81 ? -11.262 8.039 7.520 1.00 92.56 81 SER A O 1
ATOM 650 N N . ASN A 1 82 ? -11.775 6.244 6.269 1.00 91.38 82 ASN A N 1
ATOM 651 C CA . ASN A 1 82 ? -12.314 5.450 7.372 1.00 91.38 82 ASN A CA 1
ATOM 652 C C . ASN A 1 82 ? -11.237 5.136 8.419 1.00 91.38 82 ASN A C 1
ATOM 654 O O . ASN A 1 82 ? -11.459 5.348 9.613 1.00 91.38 82 ASN A O 1
ATOM 658 N N . ALA A 1 83 ? -10.038 4.738 7.985 1.00 91.38 83 ALA A N 1
ATOM 659 C CA . ALA A 1 83 ? -8.912 4.484 8.878 1.00 91.38 83 ALA A CA 1
ATOM 660 C C . ALA A 1 83 ? -8.494 5.741 9.662 1.00 91.38 83 ALA A C 1
ATOM 662 O O . ALA A 1 83 ? -8.209 5.662 10.860 1.00 91.38 83 ALA A O 1
ATOM 663 N N . ILE A 1 84 ? -8.494 6.916 9.019 1.00 90.50 84 ILE A N 1
ATOM 664 C CA . ILE A 1 84 ? -8.211 8.197 9.684 1.00 90.50 84 ILE A CA 1
ATOM 665 C C . ILE A 1 84 ? -9.290 8.523 10.722 1.00 90.50 84 ILE A C 1
ATOM 667 O O . ILE A 1 84 ? -8.945 8.914 11.837 1.00 90.50 84 ILE A O 1
ATOM 671 N N . LYS A 1 85 ? -10.579 8.350 10.394 1.00 89.75 85 LYS A N 1
ATOM 672 C CA . LYS A 1 85 ? -11.687 8.589 11.339 1.00 89.75 85 LYS A CA 1
ATOM 673 C C . LYS A 1 85 ? -11.557 7.712 12.582 1.00 89.75 85 LYS A C 1
ATOM 675 O O . LYS A 1 85 ? -11.649 8.224 13.695 1.00 89.75 85 LYS A O 1
ATOM 680 N N . ILE A 1 86 ? -11.274 6.422 12.401 1.00 88.12 86 ILE A N 1
ATOM 681 C CA . ILE A 1 86 ? -11.075 5.488 13.517 1.00 88.12 86 ILE A CA 1
ATOM 682 C C . ILE A 1 86 ? -9.883 5.928 14.373 1.00 88.12 86 ILE A C 1
ATOM 684 O O . ILE A 1 86 ? -10.028 6.084 15.584 1.00 88.12 86 ILE A O 1
ATOM 688 N N . LYS A 1 87 ? -8.730 6.228 13.756 1.00 85.62 87 LYS A N 1
ATOM 689 C CA . LYS A 1 87 ? -7.530 6.682 14.485 1.00 85.62 87 LYS A CA 1
ATOM 690 C C . LYS A 1 87 ? -7.711 8.008 15.225 1.00 85.62 87 LYS A C 1
ATOM 692 O O . LYS A 1 87 ? -7.032 8.225 16.222 1.00 85.62 87 LYS A O 1
ATOM 697 N N . LYS A 1 88 ? -8.609 8.886 14.769 1.00 86.94 88 LYS A N 1
ATOM 698 C CA . LYS A 1 88 ? -8.952 10.146 15.453 1.00 86.94 88 LYS A CA 1
ATOM 699 C C . LYS A 1 88 ? -9.915 9.962 16.640 1.00 86.94 88 LYS A C 1
ATOM 701 O O . LYS A 1 88 ? -10.308 10.953 17.243 1.00 86.94 88 LYS A O 1
ATOM 706 N N . GLY A 1 89 ? -10.252 8.723 17.011 1.00 74.50 89 GLY A N 1
ATOM 707 C CA . GLY A 1 89 ? -11.027 8.414 18.217 1.00 74.50 89 GLY A CA 1
ATOM 708 C C . GLY A 1 89 ? -12.526 8.240 17.984 1.00 74.50 89 GLY A C 1
ATOM 709 O O . GLY A 1 89 ? -13.292 8.274 18.942 1.00 74.50 89 GLY A O 1
ATOM 710 N N . HIS A 1 90 ? -12.967 8.044 16.735 1.00 64.06 90 HIS A N 1
ATOM 711 C CA . HIS A 1 90 ? -14.392 7.880 16.436 1.00 64.06 90 HIS A CA 1
ATOM 712 C C . HIS A 1 90 ? -14.927 6.439 16.591 1.00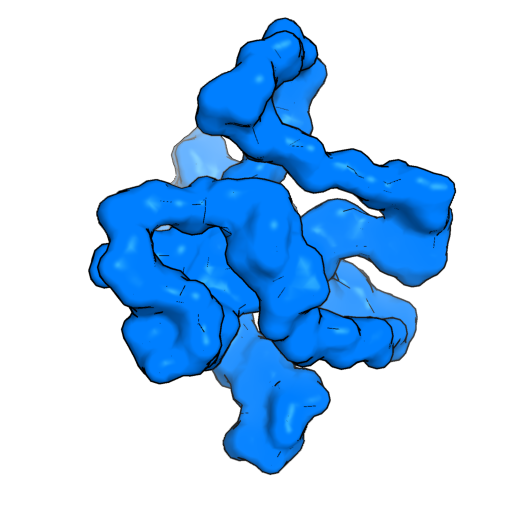 64.06 90 HIS A C 1
ATOM 714 O O . HIS A 1 90 ? -16.142 6.265 16.512 1.00 64.06 90 HIS A O 1
ATOM 720 N N . THR A 1 91 ? -14.103 5.394 16.802 1.00 59.84 91 THR A N 1
ATOM 721 C CA . THR A 1 91 ? -14.574 3.991 16.989 1.00 59.84 91 THR A CA 1
ATOM 722 C C . THR A 1 91 ? -13.525 3.085 17.678 1.00 59.84 91 THR A C 1
ATOM 724 O O . THR A 1 91 ? -12.351 3.435 17.744 1.00 59.84 91 THR A O 1
ATOM 727 N N . THR A 1 92 ? -13.965 1.931 18.203 1.00 62.25 92 THR A N 1
ATOM 728 C CA . THR A 1 92 ? -13.235 0.926 19.009 1.00 62.25 92 THR A CA 1
ATOM 729 C C . THR A 1 92 ? -12.080 0.186 18.302 1.00 62.25 92 THR A C 1
ATOM 731 O O . THR A 1 92 ? -12.007 0.098 17.077 1.00 62.25 92 THR A O 1
ATOM 734 N N . ASN A 1 93 ? -11.201 -0.411 19.123 1.00 60.31 93 ASN A N 1
ATOM 735 C CA . ASN A 1 93 ? -9.884 -0.979 18.785 1.00 60.31 93 ASN A CA 1
ATOM 736 C C . ASN A 1 93 ? -9.833 -2.059 17.678 1.00 60.31 93 ASN A C 1
ATOM 738 O O . ASN A 1 93 ? -8.767 -2.240 17.103 1.00 60.31 93 ASN A O 1
ATOM 742 N N . ASN A 1 94 ? -10.941 -2.727 17.326 1.00 66.31 94 ASN A N 1
ATOM 743 C CA . ASN A 1 94 ? -10.941 -3.817 16.329 1.00 66.31 94 ASN A CA 1
ATOM 744 C C . ASN A 1 94 ? -11.343 -3.369 14.910 1.00 66.31 94 ASN A C 1
ATOM 746 O O . ASN A 1 94 ? -11.316 -4.169 13.977 1.00 66.31 94 ASN A O 1
ATOM 750 N N . ALA A 1 95 ? -11.727 -2.103 14.718 1.00 81.50 95 ALA A N 1
ATOM 751 C CA . ALA A 1 95 ? -12.182 -1.615 13.415 1.00 81.50 95 ALA A CA 1
ATOM 752 C C . ALA A 1 95 ? -11.042 -1.498 12.380 1.00 81.50 95 ALA A C 1
ATOM 754 O O . ALA A 1 95 ? -11.282 -1.599 11.180 1.00 81.50 95 ALA A O 1
ATOM 755 N N . LEU A 1 96 ? -9.793 -1.322 12.830 1.00 85.62 96 LEU A N 1
ATOM 756 C CA . LEU A 1 96 ? -8.632 -1.235 11.935 1.00 85.62 96 LEU A CA 1
ATOM 757 C C . LEU A 1 96 ? -8.252 -2.586 11.324 1.00 85.62 96 LEU A C 1
ATOM 759 O O . LEU A 1 96 ? -7.844 -2.619 10.166 1.00 85.62 96 LEU A O 1
ATOM 763 N N . ASP A 1 97 ? -8.427 -3.685 12.059 1.00 89.19 97 ASP A N 1
ATOM 764 C CA . ASP A 1 97 ? -8.136 -5.029 11.547 1.00 89.19 97 ASP A CA 1
ATOM 765 C C . ASP A 1 97 ? -9.119 -5.432 10.443 1.00 89.19 97 ASP A C 1
ATOM 767 O O . ASP A 1 97 ? -8.742 -6.101 9.483 1.00 89.19 97 ASP A O 1
ATOM 771 N N . VAL A 1 98 ? -10.378 -4.991 10.553 1.00 91.38 98 VAL A N 1
ATOM 772 C CA . VAL A 1 98 ? -11.389 -5.183 9.504 1.00 91.38 98 VAL A CA 1
ATOM 773 C C . VAL A 1 98 ? -10.985 -4.425 8.242 1.00 91.38 98 VAL A C 1
ATOM 775 O O . VAL A 1 98 ? -10.905 -5.033 7.179 1.00 91.38 98 VAL A O 1
ATOM 778 N N . ILE A 1 99 ? -10.626 -3.142 8.368 1.00 92.69 99 ILE A N 1
ATOM 779 C CA . ILE A 1 99 ? -10.149 -2.345 7.228 1.00 92.69 99 ILE A CA 1
ATOM 780 C C . ILE A 1 99 ? -8.894 -2.961 6.610 1.00 92.69 99 ILE A C 1
ATOM 782 O O . ILE A 1 99 ? -8.770 -2.981 5.392 1.00 92.69 99 ILE A O 1
ATOM 786 N N . GLN A 1 100 ? -7.966 -3.485 7.415 1.00 93.00 100 GLN A N 1
ATOM 787 C CA . GLN A 1 100 ? -6.766 -4.124 6.877 1.00 93.00 100 GLN A CA 1
ATOM 788 C C . GLN A 1 100 ? -7.120 -5.332 5.997 1.00 93.00 100 GLN A C 1
ATOM 790 O O . GLN A 1 100 ? -6.575 -5.451 4.905 1.00 93.00 100 GLN A O 1
ATOM 795 N N . LYS A 1 101 ? -8.066 -6.181 6.422 1.00 94.56 101 LYS A N 1
ATOM 796 C CA . LYS A 1 101 ? -8.541 -7.314 5.606 1.00 94.56 101 LYS A CA 1
ATOM 797 C C . LYS A 1 101 ? -9.236 -6.860 4.322 1.00 94.56 101 LYS A C 1
ATOM 799 O O . LYS A 1 101 ? -9.059 -7.486 3.281 1.00 94.56 101 LYS A O 1
ATOM 804 N N . GLU A 1 102 ? -10.021 -5.786 4.386 1.00 95.00 102 GLU A N 1
ATOM 805 C CA . GLU A 1 102 ? -10.674 -5.210 3.204 1.00 95.00 102 GLU A CA 1
ATOM 806 C C . GLU A 1 102 ? -9.657 -4.647 2.207 1.00 95.00 102 GLU A C 1
ATOM 808 O O . GLU A 1 102 ? -9.786 -4.891 1.010 1.00 95.00 102 GLU A O 1
ATOM 813 N N . VAL A 1 103 ? -8.631 -3.944 2.699 1.00 95.88 103 VAL A N 1
ATOM 814 C CA . VAL A 1 103 ? -7.518 -3.437 1.885 1.00 95.88 103 VAL A CA 1
ATOM 815 C C . VAL A 1 103 ? -6.769 -4.589 1.227 1.00 95.88 103 VAL A C 1
ATOM 817 O O . VAL A 1 103 ? -6.507 -4.524 0.031 1.00 95.88 103 VAL A O 1
ATOM 820 N N . ASP A 1 104 ? -6.459 -5.647 1.974 1.00 95.69 104 ASP A N 1
ATOM 821 C CA . ASP A 1 104 ? -5.734 -6.798 1.435 1.00 95.69 104 ASP A CA 1
ATOM 822 C C . ASP A 1 104 ? -6.546 -7.488 0.326 1.00 95.69 104 ASP A C 1
ATOM 824 O O . ASP A 1 104 ? -6.045 -7.638 -0.786 1.00 95.69 104 ASP A O 1
ATOM 828 N N . SER A 1 105 ? -7.836 -7.764 0.560 1.00 96.00 105 SER A N 1
ATOM 829 C CA . SER A 1 105 ? -8.721 -8.342 -0.465 1.00 96.00 105 SER A CA 1
ATOM 830 C C . SER A 1 105 ? -8.901 -7.429 -1.684 1.00 96.00 105 SER A C 1
ATOM 832 O O . SER A 1 105 ? -9.016 -7.903 -2.813 1.00 96.00 105 SER A O 1
ATOM 834 N N . TYR A 1 106 ? -8.949 -6.112 -1.479 1.00 95.88 106 TYR A N 1
ATOM 835 C CA . TYR A 1 106 ? -9.015 -5.138 -2.566 1.00 95.88 106 TYR A CA 1
ATOM 836 C C . TYR A 1 106 ? -7.747 -5.165 -3.427 1.00 95.88 106 TYR A C 1
ATOM 838 O O . TYR A 1 106 ? -7.838 -5.190 -4.653 1.00 95.88 106 TYR A O 1
ATOM 846 N N . VAL A 1 107 ? -6.568 -5.206 -2.803 1.00 95.06 107 VAL A N 1
ATOM 847 C CA . VAL A 1 107 ? -5.302 -5.244 -3.537 1.00 95.06 107 VAL A CA 1
ATOM 848 C C . VAL A 1 107 ? -5.124 -6.578 -4.260 1.00 95.06 107 VAL A C 1
ATOM 850 O O . VAL A 1 107 ? -4.751 -6.569 -5.428 1.00 95.06 107 VAL A O 1
ATOM 853 N N . GLU A 1 108 ? -5.454 -7.711 -3.639 1.00 94.50 108 GLU A N 1
ATOM 854 C CA . GLU A 1 108 ? -5.435 -9.026 -4.305 1.00 94.50 108 GLU A CA 1
ATOM 855 C C . GLU A 1 108 ? -6.283 -9.028 -5.585 1.00 94.50 108 GLU A C 1
ATOM 857 O O . GLU A 1 108 ? -5.800 -9.431 -6.644 1.00 94.50 108 GLU A O 1
ATOM 862 N N . LYS A 1 109 ? -7.490 -8.445 -5.536 1.00 94.31 109 LYS A N 1
ATOM 863 C CA . LYS A 1 109 ? -8.354 -8.286 -6.719 1.00 94.31 109 LYS A CA 1
ATOM 864 C C . LYS A 1 109 ? -7.709 -7.456 -7.826 1.00 94.31 109 LYS A C 1
ATOM 866 O O . LYS A 1 109 ? -7.830 -7.830 -8.988 1.00 94.31 109 LYS A O 1
ATOM 871 N N . ILE A 1 110 ? -7.008 -6.368 -7.495 1.00 94.19 110 ILE A N 1
ATOM 872 C CA . ILE A 1 110 ? -6.299 -5.542 -8.492 1.00 94.19 110 ILE A CA 1
ATOM 873 C C . ILE A 1 110 ? -5.240 -6.359 -9.243 1.00 94.19 110 ILE A C 1
ATOM 875 O O . ILE A 1 110 ? -5.055 -6.173 -10.446 1.00 94.19 110 ILE A O 1
ATOM 879 N N . TYR A 1 111 ? -4.562 -7.280 -8.555 1.00 93.56 111 TYR A N 1
ATOM 880 C CA . TYR A 1 111 ? -3.568 -8.168 -9.165 1.00 93.56 111 TYR A CA 1
ATOM 881 C C . TYR A 1 111 ? -4.159 -9.469 -9.727 1.00 93.56 111 TYR A C 1
ATOM 883 O O . TYR A 1 111 ? -3.409 -10.260 -10.297 1.00 93.56 111 TYR A O 1
ATOM 891 N N . ASN A 1 112 ? -5.479 -9.669 -9.640 1.00 91.56 112 ASN A N 1
ATOM 892 C CA . ASN A 1 112 ? -6.179 -10.902 -10.018 1.00 91.56 112 ASN A CA 1
ATOM 893 C C . ASN A 1 112 ? -5.638 -12.153 -9.294 1.00 91.56 112 ASN A C 1
ATOM 895 O O . ASN A 1 112 ? -5.417 -13.188 -9.929 1.00 91.56 112 ASN A O 1
ATOM 899 N N . LEU A 1 113 ? -5.402 -12.030 -7.985 1.00 88.88 113 LEU A N 1
ATOM 900 C CA . LEU A 1 113 ? -4.980 -13.111 -7.086 1.00 88.88 113 LEU A CA 1
ATOM 901 C C . LEU A 1 113 ? -6.146 -13.661 -6.255 1.00 88.88 113 LEU A C 1
ATOM 903 O O . LEU A 1 113 ? -7.104 -12.897 -5.992 1.00 88.88 113 LEU A O 1
#

pLDDT: mean 85.85, std 9.65, range [59.84, 96.0]

Foldseek 3Di:
DQFADADDDDDDDDQVRDDDDDPDPQADPLLVRLLSLAPVQRVCCVPPQDPDDDDDPVSVVVGPDDRDDPVLRVVSVVLNVVLVCVVVPNDDDCVNVVSRVVSNVSNCVVVVD

Radius of gyration: 14.29 Å; chains: 1; bounding box: 33×33×32 Å